Protein AF-A0A8E2VIL1-F1 (afdb_monomer_lite)

Foldseek 3Di:
DDDDDDDDDDDDDDDDPPPPDPLVVVQVPPPLDLDFADDDPDDDDPPPDPDFQAWWKKWKWWAFCVSPNALGGIGFGHIDTGRPDAAALVSQLVRLVSNLVSDDPVLCVQAVQQSVVSSVCSVVQHDAAKDWRATPDCPGNTTMMMHTDTDPRHHDD

Structure (mmCIF, N/CA/C/O backbone):
data_AF-A0A8E2VIL1-F1
#
_entry.id   AF-A0A8E2VIL1-F1
#
loop_
_atom_site.group_PDB
_atom_site.id
_atom_site.type_symbol
_atom_site.label_atom_id
_atom_site.label_alt_id
_atom_site.label_comp_id
_atom_site.label_asym_id
_atom_site.label_entity_id
_atom_site.label_seq_id
_atom_site.pdbx_PDB_ins_code
_atom_site.Cartn_x
_atom_site.Cartn_y
_atom_site.Cartn_z
_atom_site.occupancy
_atom_site.B_iso_or_equiv
_atom_site.auth_seq_id
_atom_site.auth_comp_id
_atom_site.auth_asym_id
_atom_site.auth_atom_id
_atom_site.pdbx_PDB_model_num
ATOM 1 N N . MET A 1 1 ? 26.972 -15.221 40.577 1.00 36.44 1 MET A N 1
ATOM 2 C CA . MET A 1 1 ? 26.896 -13.746 40.622 1.00 36.44 1 MET A CA 1
ATOM 3 C C . MET A 1 1 ? 25.555 -13.330 40.024 1.00 36.44 1 MET A C 1
ATOM 5 O O . MET A 1 1 ? 25.371 -13.409 38.822 1.00 36.44 1 MET A O 1
ATOM 9 N N . ALA A 1 2 ? 24.601 -13.027 40.894 1.00 43.88 2 ALA A N 1
ATOM 10 C CA . ALA A 1 2 ? 23.314 -12.350 40.676 1.00 43.88 2 ALA A CA 1
ATOM 11 C C . ALA A 1 2 ? 23.028 -11.651 42.029 1.00 43.88 2 ALA A C 1
ATOM 13 O O . ALA A 1 2 ? 23.535 -12.180 43.026 1.00 43.88 2 ALA A O 1
ATOM 14 N N . PRO A 1 3 ? 22.302 -10.518 42.146 1.00 48.69 3 PRO A N 1
ATOM 15 C CA . PRO A 1 3 ? 21.173 -10.046 41.329 1.00 48.69 3 PRO A CA 1
ATOM 16 C C . PRO A 1 3 ? 21.324 -8.546 40.924 1.00 48.69 3 PRO A C 1
ATOM 18 O O . PRO A 1 3 ? 22.352 -7.940 41.192 1.00 48.69 3 PRO A O 1
ATOM 21 N N . ALA A 1 4 ? 20.421 -7.913 40.170 1.00 34.94 4 ALA A N 1
ATOM 22 C CA . ALA A 1 4 ? 19.347 -7.102 40.751 1.00 34.94 4 ALA A CA 1
ATOM 23 C C . ALA A 1 4 ? 18.343 -6.668 39.670 1.00 34.94 4 ALA A C 1
ATOM 25 O O . ALA A 1 4 ? 18.703 -6.095 38.643 1.00 34.94 4 ALA A O 1
ATOM 26 N N . ALA A 1 5 ? 17.073 -6.933 39.953 1.00 42.59 5 ALA A N 1
ATOM 27 C CA . ALA A 1 5 ? 15.938 -6.257 39.355 1.00 42.59 5 ALA A CA 1
ATOM 28 C C . ALA A 1 5 ? 15.613 -4.972 40.146 1.00 42.59 5 ALA A C 1
ATOM 30 O O . ALA A 1 5 ? 15.973 -4.876 41.320 1.00 42.59 5 ALA A O 1
ATOM 31 N N . LEU A 1 6 ? 14.806 -4.110 39.505 1.00 40.25 6 LEU A N 1
ATOM 32 C CA . LEU A 1 6 ? 13.982 -3.006 40.043 1.00 40.25 6 LEU A CA 1
ATOM 33 C C . LEU A 1 6 ? 14.682 -1.640 40.219 1.00 40.25 6 LEU A C 1
ATOM 35 O O . LEU A 1 6 ? 15.894 -1.580 40.382 1.00 40.25 6 LEU A O 1
ATOM 39 N N . PRO A 1 7 ? 13.923 -0.537 40.372 1.00 38.88 7 PRO A N 1
ATOM 40 C CA . PRO A 1 7 ? 12.703 -0.117 39.666 1.00 38.88 7 PRO A CA 1
ATOM 41 C C . PRO A 1 7 ? 12.783 1.381 39.279 1.00 38.88 7 PRO A C 1
ATOM 43 O O . PRO A 1 7 ? 13.371 2.181 39.996 1.00 38.88 7 PRO A O 1
ATOM 46 N N . LEU A 1 8 ? 12.112 1.821 38.215 1.00 32.38 8 LEU A N 1
ATOM 47 C CA . LEU A 1 8 ? 11.747 3.240 38.087 1.00 32.38 8 LEU A CA 1
ATOM 48 C C . LEU A 1 8 ? 10.285 3.342 37.671 1.00 32.38 8 LEU A C 1
ATOM 50 O O . LEU A 1 8 ? 9.932 3.572 36.519 1.00 32.38 8 LEU A O 1
ATOM 54 N N . THR A 1 9 ? 9.429 3.144 38.666 1.00 40.72 9 THR A N 1
ATOM 55 C CA . THR A 1 9 ? 8.090 3.729 38.701 1.00 40.72 9 THR A CA 1
ATOM 56 C C . THR A 1 9 ? 8.069 4.823 39.757 1.00 40.72 9 THR A C 1
ATOM 58 O O . THR A 1 9 ? 8.726 4.674 40.784 1.00 40.72 9 THR A O 1
ATOM 61 N N . PHE A 1 10 ? 7.220 5.825 39.508 1.00 35.88 10 PHE A N 1
ATOM 62 C CA . PHE A 1 10 ? 6.934 7.053 40.267 1.00 35.88 10 PHE A CA 1
ATOM 63 C C . PHE A 1 10 ? 7.823 8.251 39.895 1.00 35.88 10 PHE A C 1
ATOM 65 O O . PHE A 1 10 ? 9.037 8.161 39.910 1.00 35.88 10 PHE A O 1
ATOM 72 N N . ALA A 1 11 ? 7.297 9.428 39.563 1.00 35.03 11 ALA A N 1
ATOM 73 C CA . ALA A 1 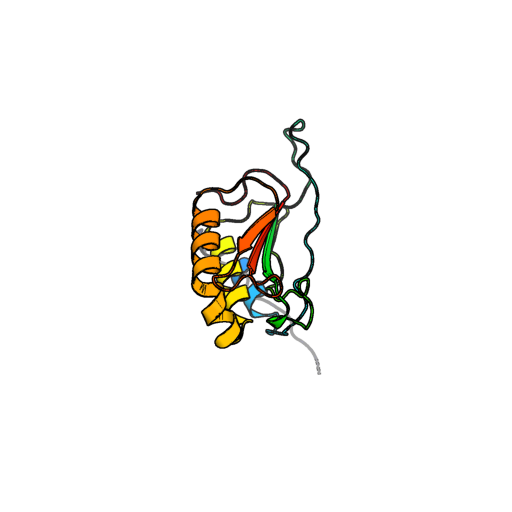11 ? 5.919 9.901 39.500 1.00 35.03 11 ALA A CA 1
ATOM 74 C C . ALA A 1 11 ? 5.910 11.246 38.764 1.00 35.03 11 ALA A C 1
ATOM 76 O O . ALA A 1 11 ? 6.791 12.071 38.981 1.00 35.03 11 ALA A O 1
ATOM 77 N N . GLY A 1 12 ? 4.885 11.492 37.953 1.00 24.50 12 GLY A N 1
ATOM 78 C CA . GLY A 1 12 ? 4.632 12.813 37.383 1.00 24.50 12 GLY A CA 1
ATOM 79 C C . GLY A 1 12 ? 3.794 12.722 36.117 1.00 24.50 12 GLY A C 1
ATOM 80 O O . GLY A 1 12 ? 4.329 12.622 35.020 1.00 24.50 12 GLY A O 1
ATOM 81 N N . ARG A 1 13 ? 2.463 12.732 36.249 1.00 32.78 13 ARG A N 1
ATOM 82 C CA . ARG A 1 13 ? 1.576 13.012 35.102 1.00 32.78 13 ARG A CA 1
ATOM 83 C C . ARG A 1 13 ? 1.860 14.460 34.653 1.00 32.78 13 ARG A C 1
ATOM 85 O O . ARG A 1 13 ? 2.020 15.314 35.521 1.00 32.78 13 ARG A O 1
ATOM 92 N N . PRO A 1 14 ? 1.918 14.739 33.337 1.00 34.44 14 PRO A N 1
ATOM 93 C CA . PRO A 1 14 ? 0.680 14.861 32.575 1.00 34.44 14 PRO A CA 1
ATOM 94 C C . PRO A 1 14 ? 0.724 14.160 31.204 1.00 34.44 14 PRO A C 1
ATOM 96 O O . PRO A 1 14 ? 1.471 14.511 30.302 1.00 34.44 14 PRO A O 1
ATOM 99 N N . GLY A 1 15 ? -0.164 13.183 31.029 1.00 33.34 15 GLY A N 1
ATOM 100 C CA . GLY A 1 15 ? -1.204 13.260 29.996 1.00 33.34 15 GLY A CA 1
ATOM 101 C C . GLY A 1 15 ? -0.872 13.204 28.500 1.00 33.34 15 GLY A C 1
ATOM 102 O O . GLY A 1 15 ? -1.838 13.196 27.752 1.00 33.34 15 GLY A O 1
ATOM 103 N N . TRP A 1 16 ? 0.384 13.139 28.035 1.00 30.97 16 TRP A N 1
ATOM 104 C CA . TRP A 1 16 ? 0.666 13.223 26.581 1.00 30.97 16 TRP A CA 1
ATOM 105 C C . TRP A 1 16 ? 1.806 12.339 26.035 1.00 30.97 16 TRP A C 1
ATOM 107 O O . TRP A 1 16 ? 2.182 12.489 24.878 1.00 30.97 16 TRP A O 1
ATOM 117 N N . ALA A 1 17 ? 2.346 11.386 26.805 1.00 31.92 17 ALA A N 1
ATOM 118 C CA . ALA A 1 17 ? 3.552 10.646 26.388 1.00 31.92 17 ALA A CA 1
ATOM 119 C C . ALA A 1 17 ? 3.373 9.141 26.091 1.00 31.92 17 ALA A C 1
ATOM 121 O O . ALA A 1 17 ? 4.343 8.485 25.724 1.00 31.92 17 ALA A O 1
ATOM 122 N N . VAL A 1 18 ? 2.168 8.564 26.211 1.00 34.09 18 VAL A N 1
ATOM 123 C CA . VAL A 1 18 ? 1.992 7.093 26.097 1.00 34.09 18 VAL A CA 1
ATOM 124 C C . VAL A 1 18 ? 1.428 6.633 24.741 1.00 34.09 18 VAL A C 1
ATOM 126 O O . VAL A 1 18 ? 1.467 5.448 24.431 1.00 34.09 18 VAL A O 1
ATOM 129 N N . LEU A 1 19 ? 0.984 7.543 23.868 1.00 36.72 19 LEU A N 1
ATOM 130 C CA . LEU A 1 19 ? 0.373 7.160 22.582 1.00 36.72 19 LEU A CA 1
ATOM 131 C C . LEU A 1 19 ? 1.321 7.202 21.368 1.00 36.72 19 LEU A C 1
ATOM 133 O O . LEU A 1 19 ? 0.955 6.712 20.306 1.00 36.72 19 LEU A O 1
ATOM 137 N N . GLY A 1 20 ? 2.539 7.738 21.500 1.00 30.11 20 GLY A N 1
ATOM 138 C CA . GLY A 1 20 ? 3.406 8.001 20.339 1.00 30.11 20 GLY A CA 1
ATOM 139 C C . GLY A 1 20 ? 4.392 6.893 19.950 1.00 30.11 20 GLY A C 1
ATOM 140 O O . GLY A 1 20 ? 4.825 6.844 18.802 1.00 30.11 20 GLY A O 1
ATOM 141 N N . VAL A 1 21 ? 4.777 6.007 20.876 1.00 34.06 21 VAL A N 1
ATOM 142 C CA . VAL A 1 21 ? 5.985 5.173 20.684 1.00 34.06 21 VAL A CA 1
ATOM 143 C C . VAL A 1 21 ? 5.678 3.710 20.359 1.00 34.06 21 VAL A C 1
ATOM 145 O O . VAL A 1 21 ? 6.456 3.069 19.656 1.00 34.06 21 VAL A O 1
ATOM 148 N N . VAL A 1 22 ? 4.527 3.173 20.774 1.00 35.16 22 VAL A N 1
ATOM 149 C CA . VAL A 1 22 ? 4.238 1.741 20.559 1.00 35.16 22 VAL A CA 1
ATOM 150 C C . VAL A 1 22 ? 3.894 1.437 19.092 1.00 35.16 22 VAL A C 1
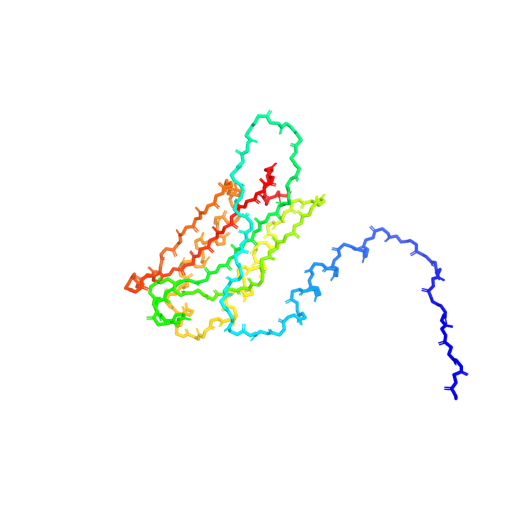ATOM 152 O O . VAL A 1 22 ? 4.285 0.387 18.586 1.00 35.16 22 VAL A O 1
ATOM 155 N N . GLY A 1 23 ? 3.254 2.375 18.380 1.00 34.31 23 GLY A N 1
ATOM 156 C CA . GLY A 1 23 ? 2.926 2.217 16.956 1.00 34.31 23 GLY A CA 1
ATOM 157 C C . GLY A 1 23 ? 4.106 2.449 16.005 1.00 34.31 23 GLY A C 1
ATOM 158 O O . GLY A 1 23 ? 4.226 1.756 15.000 1.00 34.31 23 GLY A O 1
ATOM 159 N N . LEU A 1 24 ? 5.013 3.383 16.325 1.00 35.03 24 LEU A N 1
ATOM 160 C CA . LEU A 1 24 ? 6.190 3.657 15.486 1.00 35.03 24 LEU A CA 1
ATOM 161 C C . LEU A 1 24 ? 7.352 2.687 15.748 1.00 35.03 24 LEU A C 1
ATOM 163 O O . LEU A 1 24 ? 8.069 2.324 14.817 1.00 35.03 24 LEU A O 1
ATOM 167 N N . GLY A 1 25 ? 7.550 2.260 16.999 1.00 28.36 25 GLY A N 1
ATOM 168 C CA . GLY A 1 25 ? 8.680 1.408 17.377 1.00 28.36 25 GLY A CA 1
ATOM 169 C C . GLY A 1 25 ? 8.589 -0.015 16.822 1.00 28.36 25 GLY A C 1
ATOM 170 O O . GLY A 1 25 ? 9.607 -0.593 16.448 1.00 28.36 25 GLY A O 1
ATOM 171 N N . THR A 1 26 ? 7.379 -0.565 16.696 1.00 39.38 26 THR A N 1
ATOM 172 C CA . THR A 1 26 ? 7.160 -1.902 16.114 1.00 39.38 26 THR A CA 1
ATOM 173 C C . THR A 1 26 ? 7.346 -1.929 14.596 1.00 39.38 26 THR A C 1
ATOM 175 O O . THR A 1 26 ? 7.800 -2.940 14.066 1.00 39.38 26 THR A O 1
ATOM 178 N N . LEU A 1 27 ? 7.092 -0.816 13.898 1.00 42.16 27 LEU A N 1
ATOM 179 C CA . LEU A 1 27 ? 7.369 -0.681 12.461 1.00 42.16 27 LEU A CA 1
ATOM 180 C C . LEU A 1 27 ? 8.872 -0.575 12.144 1.00 42.16 27 LEU A C 1
ATOM 182 O O . LEU A 1 27 ? 9.281 -0.936 11.045 1.00 42.16 27 LEU A O 1
ATOM 186 N N . LEU A 1 28 ? 9.693 -0.108 13.092 1.00 39.06 28 LEU A N 1
ATOM 187 C CA . LEU A 1 28 ? 11.145 0.051 12.921 1.00 39.06 28 LEU A CA 1
ATOM 188 C C . LEU A 1 28 ? 11.963 -1.200 13.291 1.00 39.06 28 LEU A C 1
ATOM 190 O O . LEU A 1 28 ? 13.123 -1.292 12.898 1.00 39.06 28 LEU A O 1
ATOM 194 N N . TRP A 1 29 ? 11.387 -2.154 14.032 1.00 34.75 29 TRP A N 1
ATOM 195 C CA . TRP A 1 29 ? 12.116 -3.321 14.559 1.00 34.75 29 TRP A CA 1
ATOM 196 C C . TRP A 1 29 ? 12.093 -4.567 13.668 1.00 34.75 29 TRP A C 1
ATOM 198 O O . TRP A 1 29 ? 12.933 -5.450 13.839 1.00 34.75 29 TRP A O 1
ATOM 208 N N . TYR A 1 30 ? 11.187 -4.646 12.693 1.00 42.00 30 TYR A N 1
ATOM 209 C CA . TYR A 1 30 ? 11.268 -5.685 11.672 1.00 42.00 30 TYR A CA 1
ATOM 210 C C . TYR A 1 30 ? 12.230 -5.215 10.589 1.00 42.00 30 TYR A C 1
ATOM 212 O O . TYR A 1 30 ? 11.873 -4.413 9.727 1.00 42.00 30 TYR A O 1
ATOM 220 N N . GLY A 1 31 ? 13.476 -5.692 10.687 1.00 35.66 31 GLY A N 1
ATOM 221 C CA . GLY A 1 31 ? 14.500 -5.506 9.668 1.00 35.66 31 GLY A CA 1
ATOM 222 C C . GLY A 1 31 ? 13.892 -5.678 8.281 1.00 35.66 31 GLY A C 1
ATOM 223 O O . GLY A 1 31 ? 13.128 -6.609 8.050 1.00 35.66 31 GLY A O 1
ATOM 224 N N . ALA A 1 32 ? 14.183 -4.730 7.395 1.00 38.75 32 ALA A N 1
ATOM 225 C CA . ALA A 1 32 ? 13.671 -4.660 6.036 1.00 38.75 32 ALA A CA 1
ATOM 226 C C . ALA A 1 32 ? 14.119 -5.877 5.206 1.00 38.75 32 ALA A C 1
ATOM 228 O O . ALA A 1 32 ? 15.007 -5.779 4.359 1.00 38.75 32 ALA A O 1
ATOM 229 N N . THR A 1 33 ? 13.531 -7.045 5.446 1.00 42.00 33 THR A N 1
ATOM 230 C CA . THR A 1 33 ? 13.670 -8.199 4.574 1.00 42.00 33 THR A CA 1
ATOM 231 C C . THR A 1 33 ? 12.717 -8.009 3.399 1.00 42.00 33 THR A C 1
ATOM 233 O O . THR A 1 33 ? 11.551 -7.638 3.544 1.00 42.00 33 THR A O 1
ATOM 236 N N . ARG A 1 34 ? 13.240 -8.200 2.183 1.00 45.75 34 ARG A N 1
ATOM 237 C CA . ARG A 1 34 ? 12.454 -8.264 0.943 1.00 45.75 34 ARG A CA 1
ATOM 238 C C . ARG A 1 34 ? 11.618 -9.541 0.962 1.00 45.75 34 ARG A C 1
ATOM 240 O O . ARG A 1 34 ? 11.919 -10.507 0.270 1.00 45.75 34 ARG A O 1
ATOM 247 N N . GLU A 1 35 ? 10.590 -9.557 1.789 1.00 50.34 35 GLU A N 1
ATOM 248 C CA . GLU A 1 35 ? 9.695 -10.692 1.922 1.00 50.34 35 GLU A CA 1
ATOM 249 C C . GLU A 1 35 ? 8.351 -10.399 1.270 1.00 50.34 35 GLU A C 1
ATOM 251 O O . GLU A 1 35 ? 7.938 -9.252 1.058 1.00 50.34 35 GLU A O 1
ATOM 256 N N . ARG A 1 36 ? 7.680 -11.484 0.882 1.00 53.03 36 ARG A N 1
ATOM 257 C CA . ARG A 1 36 ? 6.339 -11.426 0.321 1.00 53.03 36 ARG A CA 1
ATOM 258 C C . ARG A 1 36 ? 5.441 -10.726 1.334 1.00 53.03 36 ARG A C 1
ATOM 260 O O . ARG A 1 36 ? 5.338 -11.193 2.462 1.00 53.03 36 ARG A O 1
ATOM 267 N N . ALA A 1 37 ? 4.781 -9.642 0.923 1.00 53.25 37 ALA A N 1
ATOM 268 C CA . ALA A 1 37 ? 3.879 -8.902 1.804 1.00 53.25 37 ALA A CA 1
ATOM 269 C C . ALA A 1 37 ? 2.919 -9.882 2.522 1.00 53.25 37 ALA A C 1
ATOM 271 O O . ALA A 1 37 ? 2.184 -10.595 1.825 1.00 53.25 37 ALA A O 1
ATOM 272 N N . PRO A 1 38 ? 2.893 -9.944 3.864 1.00 57.34 38 PRO A N 1
ATOM 273 C CA . PRO A 1 38 ? 2.049 -10.894 4.586 1.00 57.34 38 PRO A CA 1
ATOM 274 C C . PRO A 1 38 ? 0.580 -10.572 4.330 1.00 57.34 38 PRO A C 1
ATOM 276 O O . PRO A 1 38 ? 0.210 -9.403 4.373 1.00 57.34 38 PRO A O 1
ATOM 279 N N . ALA A 1 39 ? -0.256 -11.567 4.032 1.00 55.47 39 ALA A N 1
ATOM 280 C CA . ALA A 1 39 ? -1.683 -11.339 3.811 1.00 55.47 39 ALA A CA 1
ATOM 281 C C . ALA A 1 39 ? -2.373 -10.843 5.095 1.00 55.47 39 ALA A C 1
ATOM 283 O O . ALA A 1 39 ? -2.025 -11.273 6.192 1.00 55.47 39 ALA A O 1
ATOM 284 N N . VAL A 1 40 ? -3.371 -9.967 4.952 1.00 51.38 40 VAL A N 1
ATOM 285 C CA . VAL A 1 40 ? -4.273 -9.598 6.057 1.00 51.38 40 VAL A CA 1
ATOM 286 C C . VAL A 1 40 ? -5.508 -10.493 6.078 1.00 51.38 40 VAL A C 1
ATOM 288 O O . VAL A 1 40 ? -5.941 -10.935 5.007 1.00 51.38 40 VAL A O 1
ATOM 291 N N . PRO A 1 41 ? -6.103 -10.736 7.261 1.00 50.91 41 PRO A N 1
ATOM 292 C CA . PRO A 1 41 ? -7.406 -11.380 7.371 1.00 50.91 41 PRO A CA 1
ATOM 293 C C . PRO A 1 41 ? -8.442 -10.681 6.479 1.00 50.91 41 PRO A C 1
ATOM 295 O O . PRO A 1 41 ? -8.808 -9.527 6.699 1.00 50.91 41 PRO A O 1
ATOM 298 N N . ARG A 1 42 ? -8.902 -11.388 5.442 1.00 52.91 42 ARG A N 1
ATOM 299 C CA . ARG A 1 42 ? -9.972 -10.940 4.546 1.00 52.91 42 ARG A CA 1
ATOM 300 C C . ARG A 1 42 ? -11.293 -11.304 5.199 1.00 52.91 42 ARG A C 1
ATOM 302 O O . ARG A 1 42 ? -11.752 -12.432 5.067 1.00 52.91 42 ARG A O 1
ATOM 309 N N . THR A 1 43 ? -11.883 -10.380 5.935 1.00 47.00 43 THR A N 1
ATOM 310 C CA . THR A 1 43 ? -13.227 -10.599 6.476 1.00 47.00 43 THR A CA 1
ATOM 311 C C . THR A 1 43 ? -14.123 -9.484 5.975 1.00 47.00 43 THR A C 1
ATOM 313 O O . THR A 1 43 ? -13.987 -8.340 6.405 1.00 47.00 43 THR A O 1
ATOM 316 N N . GLU A 1 44 ? -14.989 -9.833 5.021 1.00 45.41 44 GLU A N 1
ATOM 317 C CA . GLU A 1 44 ? -16.035 -8.973 4.467 1.00 45.41 44 GLU A CA 1
ATOM 318 C C . GLU A 1 44 ? -16.949 -8.471 5.587 1.00 45.41 44 GLU A C 1
ATOM 320 O O . GLU A 1 44 ? -17.329 -9.225 6.485 1.00 45.41 44 GLU A O 1
ATOM 325 N N . THR A 1 45 ? -17.246 -7.176 5.572 1.00 42.94 45 THR A N 1
ATOM 326 C CA . THR A 1 45 ? -18.049 -6.492 6.585 1.00 42.94 45 THR A CA 1
ATOM 327 C C . THR A 1 45 ? -19.482 -7.017 6.563 1.00 42.94 45 THR A C 1
ATOM 329 O O . THR A 1 45 ? -20.183 -6.836 5.571 1.00 42.94 45 THR A O 1
ATOM 332 N N . ASP A 1 46 ? -19.937 -7.618 7.665 1.00 40.06 46 ASP A N 1
ATOM 333 C CA . ASP A 1 46 ? -21.371 -7.720 7.923 1.00 40.06 46 ASP A CA 1
ATOM 334 C C . ASP A 1 46 ? -21.833 -6.332 8.379 1.00 40.06 46 ASP A C 1
ATOM 336 O O . ASP A 1 46 ? -21.371 -5.799 9.388 1.00 40.06 46 ASP A O 1
ATOM 340 N N . THR A 1 47 ? -22.664 -5.692 7.567 1.00 44.34 47 THR A N 1
ATOM 341 C CA . THR A 1 47 ? -23.167 -4.336 7.816 1.00 44.34 47 THR A CA 1
ATOM 342 C C . THR A 1 47 ? -24.340 -4.320 8.803 1.00 44.34 47 THR A C 1
ATOM 344 O O . THR A 1 47 ? -24.866 -3.245 9.087 1.00 44.34 47 THR A O 1
ATOM 347 N N . GLN A 1 48 ? -24.750 -5.474 9.350 1.00 42.47 48 GLN A N 1
ATOM 348 C CA . GLN A 1 48 ? -25.958 -5.580 10.176 1.00 42.47 48 GLN A CA 1
ATOM 349 C C . GLN A 1 48 ? -25.727 -5.519 11.693 1.00 42.47 48 GLN A C 1
ATOM 351 O O . GLN A 1 48 ? -26.647 -5.144 12.422 1.00 42.47 48 GLN A O 1
ATOM 356 N N . THR A 1 49 ? -24.524 -5.798 12.205 1.00 43.25 49 THR A N 1
ATOM 357 C CA . THR A 1 49 ? -24.249 -5.758 13.653 1.00 43.25 49 THR A CA 1
ATOM 358 C C . THR A 1 49 ? -23.437 -4.521 14.043 1.00 43.25 49 THR A C 1
ATOM 360 O O . THR A 1 49 ? -22.286 -4.355 13.652 1.00 43.25 49 THR A O 1
ATOM 363 N N . LYS A 1 50 ? -24.028 -3.645 14.871 1.00 46.44 50 LYS A N 1
ATOM 364 C CA . LYS A 1 50 ? -23.366 -2.465 15.475 1.00 46.44 50 LYS A CA 1
ATOM 365 C C . LYS A 1 50 ? -22.166 -2.813 16.372 1.00 46.44 50 LYS A C 1
ATOM 367 O O . LYS A 1 50 ? -21.442 -1.913 16.788 1.00 46.44 50 LYS A O 1
ATOM 372 N N . THR A 1 51 ? -21.962 -4.090 16.677 1.00 50.03 51 THR A N 1
ATOM 373 C CA . THR A 1 51 ? -20.778 -4.625 17.347 1.00 50.03 51 THR A CA 1
ATOM 374 C C . THR A 1 51 ? -19.855 -5.189 16.288 1.00 50.03 51 THR A C 1
ATOM 376 O O . THR A 1 51 ? -20.213 -6.100 15.543 1.00 50.03 51 THR A O 1
ATOM 379 N N . CYS A 1 52 ? -18.676 -4.598 16.187 1.00 58.78 52 CYS A N 1
ATOM 380 C CA . CYS A 1 52 ? -17.698 -5.002 15.211 1.00 58.78 52 CYS A CA 1
ATOM 381 C C . CYS A 1 52 ? -16.590 -5.775 15.933 1.00 58.78 52 CYS A C 1
ATOM 383 O O . CYS A 1 52 ? -15.681 -5.187 16.508 1.00 58.78 52 CYS A O 1
ATOM 385 N N . ASP A 1 53 ? -16.706 -7.104 15.936 1.00 65.06 53 ASP A N 1
ATOM 386 C CA . ASP A 1 53 ? -15.849 -8.014 16.720 1.00 65.06 53 ASP A CA 1
ATOM 387 C C . ASP A 1 53 ? -14.523 -8.358 16.016 1.00 65.06 53 ASP A C 1
ATOM 389 O O . ASP A 1 53 ? -13.867 -9.356 16.323 1.00 65.06 53 ASP A O 1
ATOM 393 N N . ARG A 1 54 ? -14.126 -7.568 15.013 1.00 72.44 54 ARG A N 1
ATOM 394 C CA . ARG A 1 54 ? -12.977 -7.861 14.148 1.00 72.44 54 ARG A CA 1
ATOM 395 C C . ARG A 1 54 ? -11.914 -6.774 14.262 1.00 72.44 54 ARG A C 1
ATOM 397 O O . ARG A 1 54 ? -12.251 -5.602 14.396 1.00 72.44 54 ARG A O 1
ATOM 404 N N . PRO A 1 55 ? -10.623 -7.122 14.162 1.00 81.31 55 PRO A N 1
ATOM 405 C CA . PRO A 1 55 ? -9.584 -6.110 14.154 1.00 81.31 55 PRO A CA 1
ATOM 406 C C . PRO A 1 55 ? -9.688 -5.233 12.902 1.00 81.31 55 PRO A C 1
ATOM 408 O O . PRO A 1 55 ? -9.973 -5.718 11.807 1.00 81.31 55 PRO A O 1
ATOM 411 N N . TRP A 1 56 ? -9.384 -3.949 13.052 1.00 84.44 56 TRP A N 1
ATOM 412 C CA . TRP A 1 56 ? -9.061 -3.063 11.943 1.00 84.44 56 TRP A CA 1
ATOM 413 C C . TRP A 1 56 ? -7.741 -3.507 11.323 1.00 84.44 56 TRP A C 1
ATOM 415 O O . TRP A 1 56 ? -6.728 -3.617 12.019 1.00 84.44 56 TRP A O 1
ATOM 425 N N . THR A 1 57 ? -7.747 -3.771 10.018 1.00 85.44 57 THR A N 1
ATOM 426 C CA . THR A 1 57 ? -6.563 -4.245 9.301 1.00 85.44 57 THR A CA 1
ATOM 427 C C . THR A 1 57 ? -6.307 -3.428 8.050 1.00 85.44 57 THR A C 1
ATOM 429 O O . THR A 1 57 ? -7.210 -3.184 7.250 1.00 85.44 57 THR A O 1
ATOM 432 N N . VAL A 1 58 ? -5.054 -3.015 7.877 1.00 89.62 58 VAL A N 1
ATOM 433 C CA . VAL A 1 58 ? -4.601 -2.304 6.684 1.00 89.62 58 VAL A CA 1
ATOM 434 C C . VAL A 1 58 ? -3.287 -2.910 6.219 1.00 89.62 58 VAL A C 1
ATOM 436 O O . VAL A 1 58 ? -2.334 -3.035 6.985 1.00 89.62 58 VAL A O 1
ATOM 439 N N . ARG A 1 59 ? -3.221 -3.252 4.935 1.00 91.19 59 ARG A N 1
ATOM 440 C CA . ARG A 1 59 ? -2.005 -3.697 4.253 1.00 91.19 59 ARG A CA 1
ATOM 441 C C . ARG A 1 59 ? -1.778 -2.830 3.037 1.00 91.19 59 ARG A C 1
ATOM 443 O O . ARG A 1 59 ? -2.697 -2.627 2.253 1.00 91.19 59 ARG A O 1
ATOM 450 N N . VAL A 1 60 ? -0.543 -2.395 2.834 1.00 93.19 60 VAL A N 1
ATOM 451 C CA . VAL A 1 60 ? -0.109 -1.782 1.578 1.00 93.19 60 VAL A CA 1
ATOM 452 C C . VAL A 1 60 ? 0.990 -2.653 0.996 1.00 93.19 60 VAL A C 1
ATOM 454 O O . VAL A 1 60 ? 1.858 -3.136 1.718 1.00 93.19 60 VAL A O 1
ATOM 457 N N . HIS A 1 61 ? 0.929 -2.908 -0.305 1.00 94.00 61 HIS A N 1
ATOM 458 C CA . HIS A 1 61 ? 1.939 -3.697 -0.996 1.00 94.00 61 HIS A CA 1
ATOM 459 C C . HIS A 1 61 ? 2.102 -3.241 -2.444 1.00 94.00 61 HIS A C 1
ATOM 461 O O . HIS A 1 61 ? 1.166 -2.774 -3.085 1.00 94.00 61 HIS A O 1
ATOM 467 N N . ALA A 1 62 ? 3.309 -3.383 -2.971 1.00 93.38 62 ALA A N 1
ATOM 468 C CA . ALA A 1 62 ? 3.569 -3.348 -4.397 1.00 93.38 62 ALA A CA 1
ATOM 469 C C . ALA A 1 62 ? 3.364 -4.748 -4.977 1.00 93.38 62 ALA A C 1
ATOM 471 O O . ALA A 1 62 ? 3.758 -5.735 -4.356 1.00 93.38 62 ALA A O 1
ATOM 472 N N . GLN A 1 63 ? 2.807 -4.830 -6.182 1.00 92.50 63 GLN A N 1
ATOM 473 C CA . GLN A 1 63 ? 2.692 -6.071 -6.945 1.00 92.50 63 GLN A CA 1
ATOM 474 C C . GLN A 1 63 ? 3.317 -5.896 -8.331 1.00 92.50 63 GLN A C 1
ATOM 476 O O . GLN A 1 63 ? 3.271 -4.794 -8.883 1.00 92.50 63 GLN A O 1
ATOM 481 N N . GLY A 1 64 ? 3.908 -6.955 -8.886 1.00 89.62 64 GLY A N 1
ATOM 482 C CA . GLY A 1 64 ? 4.378 -7.016 -10.271 1.00 89.62 64 GLY A CA 1
ATOM 483 C C . GLY A 1 64 ? 5.465 -8.065 -10.500 1.00 89.62 64 GLY A C 1
ATOM 484 O O . GLY A 1 64 ? 6.093 -8.555 -9.562 1.00 89.62 64 GLY A O 1
ATOM 485 N N . ASN A 1 65 ? 5.729 -8.384 -11.767 1.00 89.50 65 ASN A N 1
ATOM 486 C CA . ASN A 1 65 ? 6.805 -9.301 -12.165 1.00 89.50 65 ASN A CA 1
ATOM 487 C C . ASN A 1 65 ? 8.197 -8.853 -11.698 1.00 89.50 65 ASN A C 1
ATOM 489 O O . ASN A 1 65 ? 9.035 -9.679 -11.356 1.00 89.50 65 ASN A O 1
ATOM 493 N N . ASP A 1 66 ? 8.427 -7.552 -11.603 1.00 87.56 66 ASP A N 1
ATOM 494 C CA . ASP A 1 66 ? 9.644 -6.955 -11.064 1.00 87.56 66 ASP A CA 1
ATOM 495 C C . ASP A 1 66 ? 9.759 -7.080 -9.535 1.00 87.56 66 ASP A C 1
ATOM 497 O O . ASP A 1 66 ? 10.835 -6.838 -8.995 1.00 87.56 66 ASP A O 1
ATOM 501 N N . CYS A 1 67 ? 8.695 -7.474 -8.826 1.00 84.69 67 CYS A N 1
ATOM 502 C CA . CYS A 1 67 ? 8.716 -7.749 -7.386 1.00 84.69 67 CYS A CA 1
ATOM 503 C C . CYS A 1 67 ? 9.131 -9.191 -7.048 1.00 84.69 67 CYS A C 1
ATOM 505 O O . CYS A 1 67 ? 9.492 -9.454 -5.905 1.00 84.69 67 CYS A O 1
ATOM 507 N N . GLY A 1 68 ? 9.089 -10.131 -8.000 1.00 80.19 68 GLY A N 1
ATOM 508 C CA . GLY A 1 68 ? 9.466 -11.524 -7.723 1.00 80.19 68 GLY A CA 1
ATOM 509 C C . GLY A 1 68 ? 9.181 -12.516 -8.849 1.00 80.19 68 GLY A C 1
ATOM 510 O O . GLY A 1 68 ? 8.715 -13.617 -8.576 1.00 80.19 68 GLY A O 1
ATOM 511 N N . GLY A 1 69 ? 9.359 -12.112 -10.106 1.00 81.38 69 GLY A N 1
ATOM 512 C CA . GLY A 1 69 ? 9.310 -12.974 -11.293 1.00 81.38 69 GLY A CA 1
ATOM 513 C C . GLY A 1 69 ? 7.926 -13.224 -11.899 1.00 81.38 69 GLY A C 1
ATOM 514 O O . GLY A 1 69 ? 7.847 -13.601 -13.063 1.00 81.38 69 GLY A O 1
ATOM 515 N N . THR A 1 70 ? 6.830 -12.976 -11.173 1.00 86.25 70 THR A N 1
ATOM 516 C CA . THR A 1 70 ? 5.458 -13.216 -11.665 1.00 86.25 70 THR A CA 1
ATOM 517 C C . THR A 1 70 ? 4.580 -11.984 -11.518 1.00 86.25 70 THR A C 1
ATOM 519 O O . THR A 1 70 ? 4.796 -11.164 -10.628 1.00 86.25 70 THR A O 1
ATOM 522 N N . SER A 1 71 ? 3.530 -11.870 -12.331 1.00 86.38 71 SER A N 1
ATOM 523 C CA . SER A 1 71 ? 2.582 -10.753 -12.233 1.00 86.38 71 SER A CA 1
ATOM 524 C C . SER A 1 71 ? 1.844 -10.672 -10.893 1.00 86.38 71 SER A C 1
ATOM 526 O O . SER A 1 71 ? 1.270 -9.631 -10.585 1.00 86.38 71 SER A O 1
ATOM 528 N N . SER A 1 72 ? 1.873 -11.741 -10.090 1.00 84.31 72 SER A N 1
ATOM 529 C CA . SER A 1 72 ? 1.289 -11.838 -8.747 1.00 84.31 72 SER A CA 1
ATOM 530 C C . SER A 1 72 ? 2.282 -11.648 -7.599 1.00 84.31 72 SER A C 1
ATOM 532 O O . SER A 1 72 ? 1.882 -11.710 -6.439 1.00 84.31 72 SER A O 1
ATOM 534 N N . SER A 1 73 ? 3.571 -11.459 -7.885 1.00 84.94 73 SER A N 1
ATOM 535 C CA . SER A 1 73 ? 4.588 -11.319 -6.842 1.00 84.94 73 SER A CA 1
ATOM 536 C C . SER A 1 73 ? 4.437 -9.978 -6.126 1.00 84.94 73 SER A C 1
ATOM 538 O O . SER A 1 73 ? 4.211 -8.957 -6.773 1.00 84.94 73 SER A O 1
ATOM 540 N N . THR A 1 74 ? 4.567 -9.975 -4.795 1.00 89.38 74 THR A N 1
ATOM 541 C CA . THR A 1 74 ? 4.294 -8.794 -3.959 1.00 89.38 74 THR A CA 1
ATOM 542 C C . THR A 1 74 ? 5.436 -8.468 -3.008 1.00 89.38 74 THR A C 1
ATOM 544 O O . THR A 1 74 ? 5.956 -9.381 -2.374 1.00 89.38 74 THR A O 1
ATOM 547 N N . ILE A 1 75 ? 5.736 -7.184 -2.817 1.00 87.06 75 ILE A N 1
ATOM 548 C CA . ILE A 1 75 ? 6.646 -6.661 -1.782 1.00 87.06 75 ILE A CA 1
ATOM 549 C C . ILE A 1 75 ? 5.872 -5.635 -0.957 1.00 87.06 75 ILE A C 1
ATOM 551 O O . ILE A 1 75 ? 5.215 -4.769 -1.527 1.00 87.06 75 ILE A O 1
ATOM 555 N N . GLY A 1 76 ? 5.936 -5.699 0.367 1.00 87.38 76 GLY A N 1
ATOM 556 C CA . GLY A 1 76 ? 5.216 -4.751 1.213 1.00 87.38 76 GLY A CA 1
ATOM 557 C C . GLY A 1 76 ? 5.613 -4.849 2.668 1.00 87.38 76 GLY A C 1
ATOM 558 O O . GLY A 1 76 ? 6.127 -5.878 3.103 1.00 87.38 76 GLY A O 1
ATOM 559 N N . ALA A 1 77 ? 5.389 -3.759 3.393 1.00 84.19 77 ALA A N 1
ATOM 560 C CA . ALA A 1 77 ? 5.625 -3.728 4.826 1.00 84.19 77 ALA A CA 1
ATOM 561 C C . ALA A 1 77 ? 4.624 -4.643 5.561 1.00 84.19 77 ALA A C 1
ATOM 563 O O . ALA A 1 77 ? 3.551 -4.949 5.020 1.00 84.19 77 ALA A O 1
ATOM 564 N N . PRO A 1 78 ? 4.947 -5.079 6.792 1.00 84.69 78 PRO A N 1
ATOM 565 C CA . PRO A 1 78 ? 4.004 -5.808 7.625 1.00 84.69 78 PRO A CA 1
ATOM 566 C C . PRO A 1 78 ? 2.690 -5.031 7.780 1.00 84.69 78 PRO A C 1
ATOM 568 O O . PRO A 1 78 ? 2.722 -3.813 7.968 1.00 84.69 78 PRO A O 1
ATOM 571 N N . PRO A 1 79 ? 1.530 -5.701 7.689 1.00 86.56 79 PRO A N 1
ATOM 572 C CA . PRO A 1 79 ? 0.254 -5.021 7.814 1.00 86.56 79 PRO A CA 1
ATOM 573 C C . PRO A 1 79 ? 0.017 -4.509 9.234 1.00 86.56 79 PRO A C 1
ATOM 575 O O . PRO A 1 79 ? 0.486 -5.086 10.214 1.00 86.56 79 PRO A O 1
ATOM 578 N N . ILE A 1 80 ? -0.791 -3.459 9.342 1.00 83.81 80 ILE A N 1
ATOM 579 C CA . ILE A 1 80 ? -1.287 -2.956 10.619 1.00 83.81 80 ILE A CA 1
ATOM 580 C C . ILE A 1 80 ? -2.534 -3.753 10.989 1.00 83.81 80 ILE A C 1
ATOM 582 O O . ILE A 1 80 ? -3.446 -3.891 10.175 1.00 83.81 80 ILE A O 1
ATOM 586 N N . VAL A 1 81 ? -2.574 -4.258 12.220 1.00 86.25 81 VAL A N 1
ATOM 587 C CA . VAL A 1 81 ? -3.706 -4.989 12.798 1.00 86.25 81 VAL A CA 1
ATOM 588 C C . VAL A 1 81 ? -3.970 -4.411 14.185 1.00 86.25 81 VAL A C 1
ATOM 590 O O . VAL A 1 81 ? -3.096 -4.461 15.048 1.00 86.25 81 VAL A O 1
ATOM 593 N N . LYS A 1 82 ? -5.157 -3.842 14.409 1.00 80.38 82 LYS A N 1
ATOM 594 C CA . LYS A 1 82 ? -5.548 -3.220 15.683 1.00 80.38 82 LYS A CA 1
ATOM 595 C C . LYS A 1 82 ? -6.889 -3.775 16.137 1.00 80.38 82 LYS A C 1
ATOM 597 O O . LYS A 1 82 ? -7.815 -3.863 15.345 1.00 80.38 82 LYS A O 1
ATOM 602 N N . THR A 1 83 ? -7.006 -4.140 17.408 1.00 81.88 83 THR A N 1
ATOM 603 C CA . THR A 1 83 ? -8.241 -4.702 17.991 1.00 81.88 83 THR A CA 1
ATOM 604 C C . THR A 1 83 ? -9.040 -3.690 18.806 1.00 81.88 83 THR A C 1
ATOM 606 O O . THR A 1 83 ? -10.205 -3.930 19.091 1.00 81.88 83 THR A O 1
ATOM 609 N N . SER A 1 84 ? -8.431 -2.567 19.192 1.00 80.31 84 SER A N 1
ATOM 610 C CA . SER A 1 84 ? -9.012 -1.602 20.134 1.00 80.31 84 SER A CA 1
ATOM 611 C C . SER A 1 84 ? -9.310 -0.226 19.537 1.00 80.31 84 SER A C 1
ATOM 613 O O . SER A 1 84 ? -10.014 0.559 20.165 1.00 80.31 84 SER A O 1
ATOM 615 N N . ALA A 1 85 ? -8.774 0.089 18.355 1.00 83.44 85 ALA A N 1
ATOM 616 C CA . ALA A 1 85 ? -8.989 1.370 17.687 1.00 83.44 85 ALA A CA 1
ATOM 617 C C . ALA A 1 85 ? -8.761 1.268 16.167 1.00 83.44 85 ALA A C 1
ATOM 619 O O . ALA A 1 85 ? -7.938 0.448 15.742 1.00 83.44 85 ALA A O 1
ATOM 620 N N . PRO A 1 86 ? -9.395 2.146 15.363 1.00 85.19 86 PRO A N 1
ATOM 621 C CA . PRO A 1 86 ? -9.138 2.253 13.930 1.00 85.19 86 PRO A CA 1
ATOM 622 C C . PRO A 1 86 ? -7.674 2.524 13.573 1.00 85.19 86 PRO A C 1
ATOM 624 O O . PRO A 1 86 ? -6.904 3.096 14.358 1.00 85.19 86 PRO A O 1
ATOM 627 N N . VAL A 1 87 ? -7.301 2.161 12.345 1.00 84.44 87 VAL A N 1
ATOM 628 C CA . VAL A 1 87 ? -6.062 2.649 11.727 1.00 84.44 87 VAL A CA 1
ATOM 629 C C . VAL A 1 87 ? -6.264 4.108 11.324 1.00 84.44 87 VAL A C 1
ATOM 631 O O . VAL A 1 87 ? -7.260 4.434 10.694 1.00 84.44 87 VAL A O 1
ATOM 634 N N . THR A 1 88 ? -5.344 4.990 11.691 1.00 88.88 88 THR A N 1
ATOM 635 C CA . THR A 1 88 ? -5.378 6.432 11.392 1.00 88.88 88 THR A CA 1
ATOM 636 C C . THR A 1 88 ? -4.799 6.748 10.012 1.00 88.88 88 THR A C 1
ATOM 638 O O . THR A 1 88 ? -4.038 5.956 9.449 1.00 88.88 88 THR A O 1
ATOM 641 N N . HIS A 1 89 ? -5.090 7.939 9.471 1.00 88.56 89 HIS A N 1
ATOM 642 C CA . HIS A 1 89 ? -4.448 8.418 8.237 1.00 88.56 89 HIS A CA 1
ATOM 643 C C . HIS A 1 89 ? -2.922 8.363 8.313 1.00 88.56 89 HIS A C 1
ATOM 645 O O . HIS A 1 89 ? -2.275 7.847 7.403 1.00 88.56 89 HIS A O 1
ATOM 651 N N . ALA A 1 90 ? -2.347 8.855 9.413 1.00 88.38 90 ALA A N 1
ATOM 652 C CA . ALA A 1 90 ? -0.904 8.882 9.611 1.00 88.38 90 ALA A CA 1
ATOM 653 C C . ALA A 1 90 ? -0.297 7.471 9.576 1.00 88.38 90 ALA A C 1
ATOM 655 O O . ALA A 1 90 ? 0.716 7.260 8.913 1.00 88.38 90 ALA A O 1
ATOM 656 N N . GLU A 1 91 ? -0.946 6.494 10.216 1.00 90.12 91 GLU A N 1
ATOM 657 C CA . GLU A 1 91 ? -0.539 5.084 10.182 1.00 90.12 91 GLU A CA 1
ATOM 658 C C . GLU A 1 91 ? -0.621 4.498 8.759 1.00 90.12 91 GLU A C 1
ATOM 660 O O . GLU A 1 91 ? 0.306 3.820 8.315 1.00 90.12 91 GLU A O 1
ATOM 665 N N . GLY A 1 92 ? -1.679 4.810 8.002 1.00 89.62 92 GLY A N 1
ATOM 666 C CA . GLY A 1 92 ? -1.809 4.399 6.599 1.00 89.62 92 GLY A CA 1
ATOM 667 C C . GLY A 1 92 ? -0.719 4.976 5.692 1.00 89.62 92 GLY A C 1
ATOM 668 O O . GLY A 1 92 ? -0.118 4.254 4.892 1.00 89.62 92 GLY A O 1
ATOM 669 N N . ILE A 1 93 ? -0.424 6.271 5.832 1.00 93.31 93 ILE A N 1
ATOM 670 C CA . ILE A 1 93 ? 0.648 6.945 5.086 1.00 93.31 93 ILE A CA 1
ATOM 671 C C . ILE A 1 93 ? 2.023 6.404 5.498 1.00 93.31 93 ILE A C 1
ATOM 673 O O . ILE A 1 93 ? 2.872 6.158 4.639 1.00 93.31 93 ILE A O 1
ATOM 677 N N . ALA A 1 94 ? 2.246 6.152 6.790 1.00 91.00 94 ALA A N 1
ATOM 678 C CA . ALA A 1 94 ? 3.469 5.518 7.272 1.00 91.00 94 ALA A CA 1
ATOM 679 C C . ALA A 1 94 ? 3.658 4.123 6.653 1.00 91.00 94 ALA A C 1
ATOM 681 O O . ALA A 1 94 ? 4.749 3.812 6.179 1.00 91.00 94 ALA A O 1
ATOM 682 N N . LEU A 1 95 ? 2.593 3.321 6.556 1.00 90.56 95 LEU A N 1
ATOM 683 C CA . LEU A 1 95 ? 2.626 2.001 5.923 1.00 90.56 95 LEU A CA 1
ATOM 684 C C . LEU A 1 95 ? 2.907 2.069 4.408 1.00 90.56 95 LEU A C 1
ATOM 686 O O . LEU A 1 95 ? 3.677 1.259 3.881 1.00 90.56 95 LEU A O 1
ATOM 690 N N . SER A 1 96 ? 2.333 3.058 3.709 1.00 93.50 96 SER A N 1
ATOM 691 C CA . SER A 1 96 ? 2.659 3.368 2.304 1.00 93.50 96 SER A CA 1
ATOM 692 C C . SER A 1 96 ? 4.148 3.685 2.135 1.00 93.50 96 SER A C 1
ATOM 694 O O . SER A 1 96 ? 4.822 3.116 1.271 1.00 93.50 96 SER A O 1
ATOM 696 N N . ASN A 1 97 ? 4.694 4.543 3.000 1.00 93.12 97 ASN A N 1
ATOM 697 C CA . ASN A 1 97 ? 6.103 4.928 2.971 1.00 93.12 97 ASN A CA 1
ATOM 698 C C . ASN A 1 97 ? 7.045 3.771 3.315 1.00 93.12 97 ASN A C 1
ATOM 700 O O . ASN A 1 97 ? 8.049 3.591 2.626 1.00 93.12 97 ASN A O 1
ATOM 704 N N . ALA A 1 98 ? 6.705 2.954 4.313 1.00 89.00 98 ALA A N 1
ATOM 705 C CA . ALA A 1 98 ? 7.464 1.758 4.663 1.00 89.00 98 ALA A CA 1
ATOM 706 C C . ALA A 1 98 ? 7.506 0.769 3.487 1.00 89.00 98 ALA A C 1
ATOM 708 O O . ALA A 1 98 ? 8.574 0.304 3.098 1.00 89.00 98 ALA A O 1
ATOM 709 N N . THR A 1 99 ? 6.362 0.527 2.841 1.00 91.12 99 THR A N 1
ATOM 710 C CA . THR A 1 99 ? 6.285 -0.310 1.633 1.00 91.12 99 THR A CA 1
ATOM 711 C C . THR A 1 99 ? 7.131 0.253 0.493 1.00 91.12 99 THR A C 1
ATOM 713 O O . THR A 1 99 ? 7.838 -0.491 -0.184 1.00 91.12 99 THR A O 1
ATOM 716 N N . TRP A 1 100 ? 7.099 1.571 0.290 1.00 91.38 100 TRP A N 1
ATOM 717 C CA . TRP A 1 100 ? 7.898 2.246 -0.731 1.00 91.38 100 TRP A CA 1
ATOM 718 C C . TRP A 1 100 ? 9.407 2.093 -0.510 1.00 91.38 100 TRP A C 1
ATOM 720 O O . TRP A 1 100 ? 10.154 1.903 -1.470 1.00 91.38 100 TRP A O 1
ATOM 730 N N . ALA A 1 101 ? 9.855 2.147 0.746 1.00 91.44 101 ALA A N 1
ATOM 731 C CA . ALA A 1 101 ? 11.263 2.012 1.110 1.00 91.44 101 ALA A CA 1
ATOM 732 C C . ALA A 1 101 ? 11.836 0.611 0.820 1.00 91.44 101 ALA A C 1
ATOM 734 O O . ALA A 1 101 ? 13.031 0.488 0.569 1.00 91.44 101 ALA A O 1
ATOM 735 N N . LEU A 1 102 ? 10.994 -0.431 0.784 1.00 88.38 102 LEU A N 1
ATOM 736 C CA . LEU A 1 102 ? 11.398 -1.799 0.417 1.00 88.38 102 LEU A CA 1
ATOM 737 C C . LEU A 1 102 ? 11.658 -1.975 -1.092 1.00 88.38 102 LEU A C 1
ATOM 739 O O . LEU A 1 102 ? 12.269 -2.962 -1.522 1.00 88.38 102 LEU A O 1
ATOM 743 N N . LEU A 1 103 ? 11.182 -1.038 -1.914 1.00 89.50 103 LEU A N 1
ATOM 744 C CA . LEU A 1 103 ? 11.371 -1.052 -3.360 1.00 89.50 103 LEU A CA 1
ATOM 745 C C . LEU A 1 103 ? 12.730 -0.459 -3.741 1.00 89.50 103 LEU A C 1
ATOM 747 O O . LEU A 1 103 ? 13.181 0.529 -3.169 1.00 89.50 103 LEU A O 1
ATOM 751 N N . ASN A 1 104 ? 13.365 -1.016 -4.773 1.00 91.31 104 ASN A N 1
ATOM 752 C CA . ASN A 1 104 ? 14.554 -0.403 -5.362 1.00 91.31 104 ASN A CA 1
ATOM 753 C C . ASN A 1 104 ? 14.183 0.816 -6.229 1.00 91.31 104 ASN A C 1
ATOM 755 O O . ASN A 1 104 ? 13.025 1.012 -6.603 1.00 91.31 104 A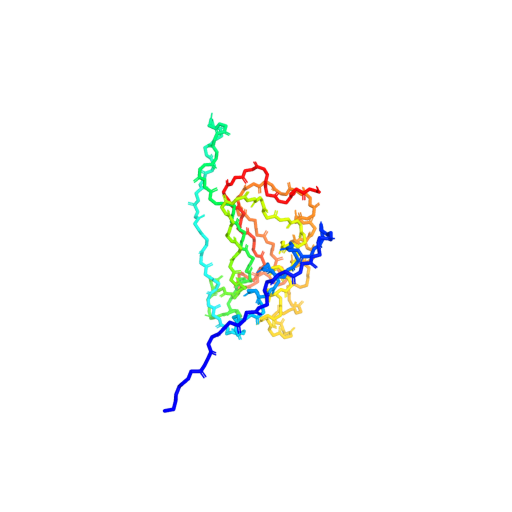SN A O 1
ATOM 759 N N . LYS A 1 105 ? 15.184 1.620 -6.609 1.00 92.75 105 LYS A N 1
ATOM 760 C CA . LYS A 1 105 ? 14.980 2.858 -7.385 1.00 92.75 105 LYS A CA 1
ATOM 761 C C . LYS A 1 105 ? 14.192 2.652 -8.687 1.00 92.75 105 LYS A C 1
ATOM 763 O O . LYS A 1 105 ? 13.389 3.504 -9.052 1.00 92.75 105 LYS A O 1
ATOM 768 N N . HIS A 1 106 ? 14.390 1.526 -9.375 1.00 90.62 106 HIS A N 1
ATOM 769 C CA . HIS A 1 106 ? 13.681 1.223 -10.621 1.00 90.62 106 HIS A CA 1
ATOM 770 C C . HIS A 1 106 ? 12.196 0.905 -10.379 1.00 90.62 106 HIS A C 1
ATOM 772 O O . HIS A 1 106 ? 11.320 1.493 -11.012 1.00 90.62 106 HIS A O 1
ATOM 778 N N . GLN A 1 107 ? 11.907 0.033 -9.408 1.00 92.56 107 GLN A N 1
ATOM 779 C CA . GLN A 1 107 ? 10.547 -0.309 -8.978 1.00 92.56 107 GLN A CA 1
ATOM 780 C C . GLN A 1 107 ? 9.780 0.931 -8.497 1.00 92.56 107 GLN A C 1
ATOM 782 O O . GLN A 1 107 ? 8.589 1.069 -8.791 1.00 92.56 107 GLN A O 1
ATOM 787 N N . GLN A 1 108 ? 10.473 1.832 -7.789 1.00 94.00 108 GLN A N 1
ATOM 788 C CA . GLN A 1 108 ? 9.950 3.127 -7.363 1.00 94.00 108 GLN A CA 1
ATOM 789 C C . GLN A 1 108 ? 9.610 4.010 -8.568 1.00 94.00 108 GLN A C 1
ATOM 791 O O . GLN A 1 108 ? 8.471 4.446 -8.688 1.00 94.00 108 GLN A O 1
ATOM 796 N N . ALA A 1 109 ? 10.538 4.227 -9.505 1.00 93.00 109 ALA A N 1
ATOM 797 C CA . ALA A 1 109 ? 10.311 5.093 -10.667 1.00 93.00 109 ALA A CA 1
ATOM 798 C C . ALA A 1 109 ? 9.034 4.727 -11.454 1.00 93.00 109 ALA A C 1
ATOM 800 O O . ALA A 1 109 ? 8.270 5.606 -11.850 1.00 93.00 109 ALA A O 1
ATOM 801 N N . ILE A 1 110 ? 8.749 3.431 -11.602 1.00 93.00 110 ILE A N 1
ATOM 802 C CA . ILE A 1 110 ? 7.554 2.930 -12.299 1.00 93.00 110 ILE A CA 1
ATOM 803 C C . ILE A 1 110 ? 6.255 3.179 -11.503 1.00 93.00 110 ILE A C 1
ATOM 805 O O . ILE A 1 110 ? 5.184 3.369 -12.082 1.00 93.00 110 ILE A O 1
ATOM 809 N N . ARG A 1 111 ? 6.325 3.199 -10.166 1.00 94.44 111 ARG A N 1
ATOM 810 C CA . ARG A 1 111 ? 5.156 3.243 -9.267 1.00 94.44 111 ARG A CA 1
ATOM 811 C C . ARG A 1 111 ? 4.902 4.602 -8.617 1.00 94.44 111 ARG A C 1
ATOM 813 O O . ARG A 1 111 ? 4.008 4.689 -7.777 1.00 94.44 111 ARG A O 1
ATOM 820 N N . VAL A 1 112 ? 5.619 5.665 -9.000 1.00 95.94 112 VAL A N 1
ATOM 821 C CA . VAL A 1 112 ? 5.477 7.000 -8.370 1.00 95.94 112 VAL A CA 1
ATOM 822 C C . VAL A 1 112 ? 4.022 7.462 -8.399 1.00 95.94 112 VAL A C 1
ATOM 824 O O . VAL A 1 112 ? 3.443 7.783 -7.364 1.00 95.94 112 VAL A O 1
ATOM 827 N N . GLN A 1 113 ? 3.388 7.400 -9.572 1.00 94.38 113 GLN A N 1
ATOM 828 C CA . GLN A 1 113 ? 1.988 7.803 -9.721 1.00 94.38 113 GLN A CA 1
ATOM 829 C C . GLN A 1 113 ? 1.021 6.884 -8.963 1.00 94.38 113 GLN A C 1
ATOM 831 O O . GLN A 1 113 ? 0.006 7.356 -8.452 1.00 94.38 113 GLN A O 1
ATOM 836 N N . SER A 1 114 ? 1.313 5.582 -8.882 1.00 95.88 114 SER A N 1
ATOM 837 C CA . SER A 1 114 ? 0.503 4.624 -8.120 1.00 95.88 114 SER A CA 1
ATOM 838 C C . SER A 1 114 ? 0.525 4.947 -6.635 1.00 95.88 114 SER A C 1
ATOM 840 O O . SER A 1 114 ? -0.533 4.984 -6.014 1.00 95.88 114 SER A O 1
ATOM 842 N N . LYS A 1 115 ? 1.712 5.243 -6.087 1.00 96.00 115 LYS A N 1
ATOM 843 C CA . LYS A 1 115 ? 1.878 5.655 -4.692 1.00 96.00 115 LYS A CA 1
ATOM 844 C C . LYS A 1 115 ? 1.103 6.936 -4.400 1.00 96.00 115 LYS A C 1
ATOM 846 O O . LYS A 1 115 ? 0.298 6.950 -3.479 1.00 96.00 115 LYS A O 1
ATOM 851 N N . THR A 1 116 ? 1.263 7.980 -5.215 1.00 96.12 116 THR A N 1
ATOM 852 C CA . THR A 1 116 ? 0.541 9.247 -5.004 1.00 96.12 116 THR A CA 1
ATOM 853 C C . THR A 1 116 ? -0.980 9.059 -5.025 1.00 96.12 116 THR A C 1
ATOM 855 O O . THR A 1 116 ? -1.693 9.663 -4.225 1.00 96.12 116 THR A O 1
ATOM 858 N N . LYS A 1 117 ? -1.503 8.209 -5.921 1.00 96.75 117 LYS A N 1
ATOM 859 C CA . LYS A 1 117 ? -2.938 7.882 -5.963 1.00 96.75 117 LYS A CA 1
ATOM 860 C C . LYS A 1 117 ? -3.385 7.097 -4.728 1.00 96.75 117 LYS A C 1
ATOM 862 O O . LYS A 1 117 ? -4.460 7.383 -4.209 1.00 96.75 117 LYS A O 1
ATOM 867 N N . LEU A 1 118 ? -2.566 6.157 -4.259 1.00 96.44 118 LEU A N 1
ATOM 868 C CA . LEU A 1 118 ? -2.822 5.385 -3.045 1.00 96.44 118 LEU A CA 1
ATOM 869 C C . LEU A 1 118 ? -2.878 6.290 -1.810 1.00 96.44 118 LEU A C 1
ATOM 871 O O . LEU A 1 118 ? -3.822 6.203 -1.035 1.00 96.44 118 LEU A O 1
ATOM 875 N N . GLU A 1 119 ? -1.927 7.207 -1.648 1.00 95.69 119 GLU A N 1
ATOM 876 C CA . GLU A 1 119 ? -1.895 8.131 -0.504 1.00 95.69 119 GLU A CA 1
ATOM 877 C C . GLU A 1 119 ? -3.071 9.108 -0.526 1.00 95.69 119 GLU A C 1
ATOM 879 O O . GLU A 1 119 ? -3.698 9.355 0.502 1.00 95.69 119 GLU A O 1
ATOM 884 N N . ARG A 1 120 ? -3.447 9.601 -1.712 1.00 95.56 120 ARG A N 1
ATOM 885 C CA . ARG A 1 120 ? -4.668 10.400 -1.868 1.00 95.56 120 ARG A CA 1
ATOM 886 C C . ARG A 1 120 ? -5.922 9.609 -1.488 1.00 95.56 120 ARG A C 1
ATOM 888 O O . ARG A 1 120 ? -6.818 10.183 -0.884 1.00 95.56 120 ARG A O 1
ATOM 895 N N . TYR A 1 121 ? -5.977 8.322 -1.833 1.00 93.50 121 TYR A N 1
ATOM 896 C CA . TYR A 1 121 ? -7.088 7.443 -1.469 1.00 93.50 121 TYR A CA 1
ATOM 897 C C .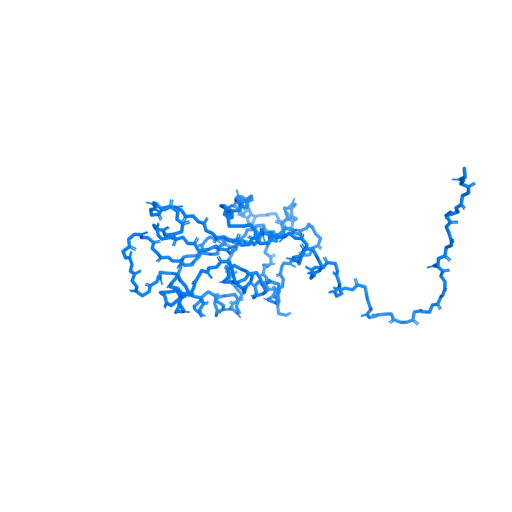 TYR A 1 121 ? -7.157 7.192 0.040 1.00 93.50 121 TYR A C 1
ATOM 899 O O . TYR A 1 121 ? -8.244 7.221 0.596 1.00 93.50 121 TYR A O 1
ATOM 907 N N . ILE A 1 122 ? -6.017 7.018 0.719 1.00 92.06 122 ILE A N 1
ATOM 908 C CA . ILE A 1 122 ? -5.964 6.946 2.190 1.00 92.06 122 ILE A CA 1
ATOM 909 C C . ILE A 1 122 ? -6.510 8.234 2.814 1.00 92.06 122 ILE A C 1
ATOM 911 O O . ILE A 1 122 ? -7.282 8.176 3.762 1.00 92.06 122 ILE A O 1
ATOM 915 N N . ASN A 1 123 ? -6.155 9.396 2.264 1.00 91.44 123 ASN A N 1
ATOM 916 C CA . ASN A 1 123 ? -6.617 10.694 2.763 1.00 91.44 123 ASN A CA 1
ATOM 917 C C . ASN A 1 123 ? -8.096 10.993 2.465 1.00 91.44 123 ASN A C 1
ATOM 919 O O . ASN A 1 123 ? -8.617 11.984 2.964 1.00 91.44 123 ASN A O 1
ATOM 923 N N . SER A 1 124 ? -8.780 10.174 1.659 1.00 89.12 124 SER A N 1
ATOM 924 C CA . SER A 1 124 ? -10.185 10.385 1.288 1.00 89.12 124 SER A CA 1
ATOM 925 C C . SER A 1 124 ? -11.175 9.518 2.074 1.00 89.12 124 SER A C 1
ATOM 927 O O . SER A 1 124 ? -12.286 9.323 1.593 1.00 89.12 124 SER A O 1
ATOM 929 N N . ASN A 1 125 ? -10.783 8.962 3.226 1.00 83.31 125 ASN A N 1
ATOM 930 C CA . ASN A 1 125 ? -11.593 8.036 4.039 1.00 83.31 125 ASN A CA 1
ATOM 931 C C . ASN A 1 125 ? -12.150 6.873 3.209 1.00 83.31 125 ASN A C 1
ATOM 933 O O . ASN A 1 125 ? -13.359 6.775 2.983 1.00 83.31 125 ASN A O 1
ATOM 937 N N . PRO A 1 126 ? -11.262 6.018 2.678 1.00 84.25 126 PRO A N 1
ATOM 938 C CA . PRO A 1 126 ? -11.660 5.001 1.729 1.00 84.25 126 PRO A CA 1
ATOM 939 C C . PRO A 1 126 ? -12.597 3.970 2.373 1.00 84.25 126 PRO A C 1
ATOM 941 O O . PRO A 1 126 ? -12.384 3.584 3.528 1.00 84.25 126 PRO A O 1
ATOM 944 N N . PRO A 1 127 ? -13.591 3.454 1.625 1.00 85.12 127 PRO A N 1
ATOM 945 C CA . PRO A 1 127 ? -14.396 2.339 2.099 1.00 85.12 127 PRO A CA 1
ATOM 946 C C . PRO A 1 127 ? -13.523 1.098 2.339 1.00 85.12 127 PRO A C 1
ATOM 948 O O . PRO A 1 127 ? -12.393 0.983 1.842 1.00 85.12 127 PRO A O 1
ATOM 951 N N . LEU 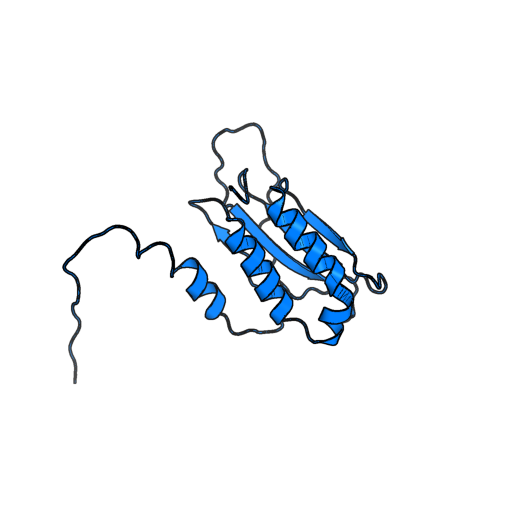A 1 128 ? -14.068 0.153 3.103 1.00 85.31 128 LEU A N 1
ATOM 952 C CA . LEU A 1 128 ? -13.463 -1.163 3.280 1.00 85.31 128 LEU A CA 1
ATOM 953 C C . LEU A 1 128 ? -13.431 -1.919 1.941 1.00 85.31 128 LEU A C 1
ATOM 955 O O . LEU A 1 128 ? -14.296 -1.741 1.083 1.00 85.31 128 LEU A O 1
ATOM 959 N N . GLY A 1 129 ? -12.419 -2.761 1.768 1.00 85.81 129 GLY A N 1
ATOM 960 C CA . GLY A 1 129 ? -12.166 -3.559 0.579 1.00 85.81 129 GLY A CA 1
ATOM 961 C C . GLY A 1 129 ? -10.734 -3.424 0.065 1.00 85.81 129 GLY A C 1
ATOM 962 O O . GLY A 1 129 ? -9.866 -2.798 0.679 1.00 85.81 129 GLY A O 1
ATOM 963 N N . GLN A 1 130 ? -10.490 -4.031 -1.094 1.00 89.94 130 GLN A N 1
ATOM 964 C CA . GLN A 1 130 ? -9.217 -3.910 -1.802 1.00 89.94 130 GLN A CA 1
ATOM 965 C C . GLN A 1 130 ? -9.297 -2.813 -2.847 1.00 89.94 130 GLN A C 1
ATOM 967 O O . GLN A 1 130 ? -10.294 -2.679 -3.563 1.00 89.94 130 GLN A O 1
ATOM 972 N N . ARG A 1 131 ? -8.210 -2.063 -2.995 1.00 93.75 131 ARG A N 1
ATOM 973 C CA . ARG A 1 131 ? -8.064 -1.107 -4.084 1.00 93.75 131 ARG A CA 1
ATOM 974 C C . ARG A 1 131 ? -6.687 -1.217 -4.711 1.00 93.75 131 ARG A C 1
ATOM 976 O O . ARG A 1 131 ? -5.671 -1.156 -4.026 1.00 93.75 131 ARG A O 1
ATOM 983 N N . SER A 1 132 ? -6.686 -1.307 -6.036 1.00 94.44 132 SER A N 1
ATOM 984 C CA . SER A 1 132 ? -5.479 -1.369 -6.851 1.00 94.44 132 SER A CA 1
ATOM 985 C C . SER A 1 132 ? -5.221 -0.069 -7.594 1.00 94.44 132 SER A C 1
ATOM 987 O O . SER A 1 132 ? -6.128 0.526 -8.182 1.00 94.44 132 SER A O 1
ATOM 989 N N . PHE A 1 133 ? -3.955 0.332 -7.633 1.00 96.06 133 PHE A N 1
ATOM 990 C CA . PHE A 1 133 ? -3.464 1.512 -8.334 1.00 96.06 133 PHE A CA 1
ATOM 991 C C . PHE A 1 133 ? -2.406 1.089 -9.356 1.00 96.06 133 PHE A C 1
ATOM 993 O O . PHE A 1 133 ? -1.238 0.911 -8.998 1.00 96.06 133 PHE A O 1
ATOM 1000 N N . PRO A 1 134 ? -2.788 0.923 -10.636 1.00 94.50 134 PRO A N 1
ATOM 1001 C CA . PRO A 1 134 ? -1.859 0.534 -11.691 1.00 94.50 134 PRO A CA 1
ATOM 1002 C C . PRO A 1 134 ? -0.666 1.486 -11.799 1.00 94.50 134 PRO A C 1
ATOM 1004 O O . PRO A 1 134 ? -0.811 2.697 -11.588 1.00 94.50 134 PRO A O 1
ATOM 1007 N N . ALA A 1 135 ? 0.501 0.938 -12.131 1.00 91.81 135 ALA A N 1
ATOM 1008 C CA . ALA A 1 135 ? 1.682 1.708 -12.507 1.00 91.81 135 ALA A CA 1
ATOM 1009 C C . ALA A 1 135 ? 1.524 2.377 -13.878 1.00 91.81 135 ALA A C 1
ATOM 1011 O O . ALA A 1 135 ? 0.572 2.102 -14.617 1.00 91.81 135 ALA A O 1
ATOM 1012 N N . SER A 1 136 ? 2.447 3.290 -14.198 1.00 84.69 136 SER A N 1
ATOM 1013 C CA . SER A 1 136 ? 2.515 3.919 -15.523 1.00 84.69 136 SER A CA 1
ATOM 1014 C C . SER A 1 136 ? 2.779 2.870 -16.606 1.00 84.69 136 SER A C 1
ATOM 1016 O O . SER A 1 136 ? 2.067 2.818 -17.605 1.00 84.69 136 SER A O 1
ATOM 1018 N N . ASP A 1 137 ? 3.734 1.976 -16.353 1.00 83.62 137 ASP A N 1
ATOM 1019 C CA . ASP A 1 137 ? 3.916 0.735 -17.098 1.00 83.62 137 ASP A CA 1
ATOM 1020 C C . ASP A 1 137 ? 3.054 -0.374 -16.481 1.00 83.62 137 ASP A C 1
ATOM 1022 O O . ASP A 1 137 ? 3.312 -0.829 -15.369 1.00 83.62 137 ASP A O 1
ATOM 1026 N N . ARG A 1 138 ? 2.027 -0.815 -17.212 1.00 81.94 138 ARG A N 1
ATOM 1027 C CA . ARG A 1 138 ? 1.093 -1.8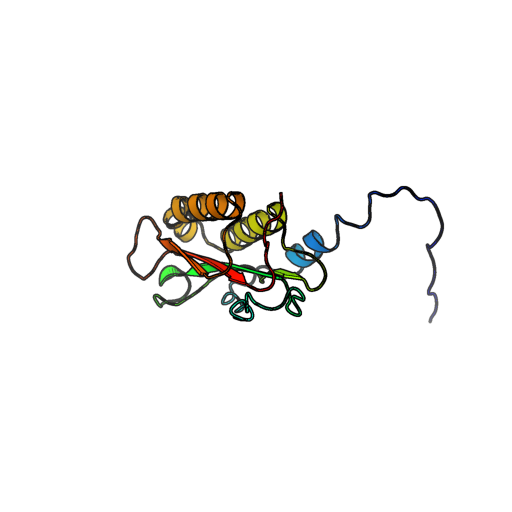61 -16.761 1.00 81.94 138 ARG A CA 1
ATOM 1028 C C . ARG A 1 138 ? 1.570 -3.281 -17.066 1.00 81.94 138 ARG A C 1
ATOM 1030 O O . ARG A 1 138 ? 0.921 -4.238 -16.632 1.00 81.94 138 ARG A O 1
ATOM 1037 N N . SER A 1 139 ? 2.658 -3.439 -17.821 1.00 85.81 139 SER A N 1
ATOM 1038 C CA . SER A 1 139 ? 3.195 -4.756 -18.154 1.00 85.81 139 SER A CA 1
ATOM 1039 C C . SER A 1 139 ? 3.542 -5.530 -16.883 1.00 85.81 139 SER A C 1
ATOM 1041 O O . SER A 1 139 ? 3.927 -4.958 -15.862 1.00 85.81 139 SER A O 1
ATOM 1043 N N . GLY A 1 140 ? 3.346 -6.848 -16.908 1.00 82.69 140 GLY A N 1
ATOM 1044 C CA . GLY A 1 140 ? 3.695 -7.696 -15.769 1.00 82.69 140 GLY A CA 1
ATOM 1045 C C . GLY A 1 140 ? 2.915 -7.407 -14.481 1.00 82.69 140 GLY A C 1
ATOM 1046 O O . GLY A 1 140 ? 3.381 -7.790 -13.415 1.00 82.69 140 GLY A O 1
ATOM 1047 N N . GLY A 1 141 ? 1.752 -6.745 -14.548 1.00 86.38 141 GLY A N 1
ATOM 1048 C CA . GLY A 1 141 ? 0.870 -6.548 -13.392 1.00 86.38 141 GLY A CA 1
ATOM 1049 C C . GLY A 1 141 ? 1.371 -5.529 -12.365 1.00 86.38 141 GLY A C 1
ATOM 1050 O O . GLY A 1 141 ? 0.971 -5.598 -11.205 1.00 86.38 141 GLY A O 1
ATOM 1051 N N . LYS A 1 142 ? 2.243 -4.599 -12.772 1.00 92.31 142 LYS A N 1
ATOM 1052 C CA . LYS A 1 142 ? 2.861 -3.609 -11.882 1.00 92.31 142 LYS A CA 1
ATOM 1053 C C . LYS A 1 142 ? 1.832 -2.631 -11.310 1.00 92.31 142 LYS A C 1
ATOM 1055 O O . LYS A 1 142 ? 1.133 -1.932 -12.048 1.00 92.31 142 LYS A O 1
ATOM 1060 N N . ARG A 1 143 ? 1.743 -2.567 -9.983 1.00 95.00 143 ARG A N 1
ATOM 1061 C CA . ARG A 1 143 ? 0.812 -1.695 -9.250 1.00 95.00 143 ARG A CA 1
ATOM 1062 C C . ARG A 1 143 ? 1.216 -1.515 -7.789 1.00 95.00 143 ARG A C 1
ATOM 1064 O O . ARG A 1 143 ? 2.132 -2.183 -7.307 1.00 95.00 143 ARG A O 1
ATOM 1071 N N . MET A 1 144 ? 0.522 -0.599 -7.121 1.00 95.94 144 MET A N 1
ATOM 1072 C CA . MET A 1 144 ? 0.433 -0.505 -5.663 1.00 95.94 144 MET A CA 1
ATOM 1073 C C . MET A 1 144 ? -0.991 -0.869 -5.249 1.00 95.94 144 MET A C 1
ATOM 1075 O O . MET A 1 144 ? -1.938 -0.415 -5.885 1.00 95.94 144 MET A O 1
ATOM 1079 N N . ASP A 1 145 ? -1.137 -1.644 -4.187 1.00 93.88 145 ASP A N 1
ATOM 1080 C CA . ASP A 1 145 ? -2.409 -2.163 -3.701 1.00 93.88 145 ASP A CA 1
ATOM 1081 C C . ASP A 1 145 ? -2.574 -1.831 -2.213 1.00 93.88 145 ASP A C 1
ATOM 1083 O O . ASP A 1 145 ? -1.606 -1.846 -1.446 1.00 93.88 145 ASP A O 1
ATOM 1087 N N . ILE A 1 146 ? -3.810 -1.538 -1.810 1.00 92.56 146 ILE A N 1
ATOM 1088 C CA . ILE A 1 146 ? -4.218 -1.410 -0.411 1.00 92.56 146 ILE A CA 1
ATOM 1089 C C . ILE A 1 146 ? -5.334 -2.410 -0.120 1.00 92.56 146 ILE A C 1
ATOM 1091 O O . ILE A 1 146 ? -6.329 -2.468 -0.841 1.00 92.56 146 ILE A O 1
ATOM 1095 N N . ASP A 1 147 ? -5.161 -3.178 0.950 1.00 90.12 147 ASP A N 1
ATOM 1096 C CA . ASP A 1 147 ? -6.192 -4.034 1.520 1.00 90.12 147 ASP A CA 1
ATOM 1097 C C . ASP A 1 147 ? -6.662 -3.391 2.828 1.00 90.12 147 ASP A C 1
ATOM 1099 O O . ASP A 1 147 ? -5.869 -3.252 3.759 1.00 90.12 147 ASP A O 1
ATOM 1103 N N . ASN A 1 148 ? -7.926 -2.975 2.887 1.00 87.75 148 ASN A N 1
ATOM 1104 C CA . ASN A 1 148 ? -8.522 -2.275 4.022 1.00 87.75 148 ASN A CA 1
ATOM 1105 C C . ASN A 1 148 ? -9.715 -3.083 4.555 1.00 87.75 148 ASN A C 1
ATOM 1107 O O . ASN A 1 148 ? -10.777 -3.068 3.943 1.00 87.75 148 ASN A O 1
ATOM 1111 N N . TYR A 1 149 ? -9.571 -3.794 5.671 1.00 85.19 149 TYR A N 1
ATOM 1112 C CA . TYR A 1 149 ? -10.634 -4.654 6.210 1.00 85.19 149 TYR A CA 1
ATOM 1113 C C . TYR A 1 149 ? -10.852 -4.446 7.707 1.00 85.19 149 TYR A C 1
ATOM 1115 O O . TYR A 1 149 ? -10.075 -3.777 8.390 1.00 85.19 149 TYR A O 1
ATOM 1123 N N . GLY A 1 150 ? -11.899 -5.084 8.227 1.00 80.12 150 GLY A N 1
ATOM 1124 C CA . GLY A 1 150 ? -12.264 -5.029 9.634 1.00 80.12 150 GLY A CA 1
ATOM 1125 C C . GLY A 1 150 ? -13.446 -4.105 9.857 1.00 80.12 150 GLY A C 1
ATOM 1126 O O . GLY A 1 150 ? -14.444 -4.179 9.138 1.00 80.12 150 GLY A O 1
ATOM 1127 N N . CYS A 1 151 ? -13.324 -3.259 10.870 1.00 76.50 151 CYS A N 1
ATOM 1128 C CA . CYS A 1 151 ? -14.394 -2.385 11.313 1.00 76.50 151 CYS A CA 1
ATOM 1129 C C . CYS A 1 151 ? -14.371 -1.031 10.609 1.00 76.50 151 CYS A C 1
ATOM 1131 O O . CYS A 1 151 ? -13.317 -0.501 10.269 1.00 76.50 151 CYS A O 1
ATOM 1133 N N . SER A 1 152 ? -15.556 -0.480 10.352 1.00 71.00 152 SER A N 1
ATOM 1134 C CA . SER A 1 152 ? -15.697 0.843 9.744 1.00 71.00 152 SER A CA 1
ATOM 1135 C C . SER A 1 152 ? -15.920 1.900 10.833 1.00 71.00 152 SER A C 1
ATOM 1137 O O . SER A 1 152 ? -16.668 1.628 11.774 1.00 71.00 152 SER A O 1
ATOM 1139 N N . PRO A 1 153 ? -15.328 3.100 10.719 1.00 73.31 153 PRO A N 1
ATOM 1140 C CA . PRO A 1 153 ? -14.375 3.506 9.687 1.00 73.31 153 PRO A CA 1
ATOM 1141 C C . PRO A 1 153 ? -12.953 2.998 9.970 1.00 73.31 153 PRO A C 1
ATOM 1143 O O . PRO A 1 153 ? -12.548 2.847 11.122 1.00 73.31 153 PRO A O 1
ATOM 1146 N N . ASN A 1 154 ? -12.182 2.805 8.899 1.00 71.75 154 ASN A N 1
ATOM 1147 C CA . ASN A 1 154 ? -10.725 2.934 8.931 1.00 71.75 154 ASN A CA 1
ATOM 1148 C C . ASN A 1 154 ? -10.369 4.328 8.407 1.00 71.75 154 ASN A C 1
ATOM 1150 O O . ASN A 1 154 ? -11.061 4.846 7.533 1.00 71.75 154 ASN A O 1
ATOM 1154 N N . PHE A 1 155 ? -9.286 4.902 8.922 1.00 82.38 155 PHE A N 1
ATOM 1155 C CA . PHE A 1 155 ? -8.825 6.267 8.660 1.00 82.38 155 PHE A CA 1
ATOM 1156 C C . PHE A 1 155 ? -9.800 7.345 9.164 1.00 82.38 155 PHE A C 1
ATOM 1158 O O . PHE A 1 155 ? -10.354 8.090 8.367 1.00 82.38 155 PHE A O 1
ATOM 1165 N N . PRO A 1 156 ? -10.070 7.432 10.480 1.00 76.62 156 PRO A N 1
ATOM 1166 C CA . PRO A 1 156 ? -10.746 8.602 11.025 1.00 76.62 156 PRO A CA 1
ATOM 1167 C C . PRO A 1 156 ? -9.844 9.842 10.910 1.00 76.62 156 PRO A C 1
ATOM 1169 O O . PRO A 1 156 ? -8.618 9.732 11.042 1.00 76.62 156 PRO A O 1
ATOM 1172 N N . VAL A 1 157 ? -10.484 10.993 10.670 1.00 62.06 157 VAL A N 1
ATOM 1173 C CA . VAL A 1 157 ? -9.871 12.335 10.668 1.00 62.06 157 VAL A CA 1
ATOM 1174 C C . VAL A 1 157 ? -9.488 12.744 12.083 1.00 62.06 157 VAL A C 1
ATOM 1176 O O . VAL A 1 157 ? -10.320 12.516 12.993 1.00 62.06 157 VAL A O 1
#

pLDDT: mean 72.27, std 23.14, range [24.5, 96.75]

Secondary structure (DSSP, 8-state):
--------------SSSSSSSHHHHHHHHS-----BPPPP------SS-S---S-EEEEEEEESHHHHSSTT-EE-PPPEEESSSPPPHHHHHHHHHHHHHTS-HHHHHHHHHHHHHHHHHHTT-PPSEEEEEE-SS-GGG-EEEEEEESSSPSS--

Sequence (157 aa):
MAPAALPLTFAGRPGWAVLGVVGLGTLLWYGATRERAPAVPRTETDTQTKTCDRPWTVRVHAQGNDCGGTSSSTIGAPPIVKTSAPVTHAEGIALSNATWALLNKHQQAIRVQSKTKLERYINSNPPLGQRSFPASDRSGGKRMDIDNYGCSPNFPV

Organism: NCBI:txid453584

Radius of gyration: 18.58 Å; chains: 1; bounding box: 53×29×60 Å